Protein 3FX7 (pdb70)

Secondary structure (DSSP, 8-state):
---HHHHHHHHHHHHHHHHHHHHHHHHHHHHHHH--S--SHHHHHHHHHHHHHHHHHHHHHHHHHHHHHHHHHHHHHHHHHHH-/---HHHHHHHHHHHHHHHHHHHHHHHHHHHHHHH--S--SHHHHHHHHHHHHHHHHHHHHHHHHHHHHHHHHHHHHHHHHHHHHTT-

Foldseek 3Di:
DDPLVVVVVVLVVLVVVLVVVVVVLVVVVVVLVVDDPDDDVVSVVVVVVSVVVVVVSVVVVVVSVVVSVVSVVVSVVVVVVVVD/DDPLVVLVVVLVVLVVVLVCLLVVLVVVLVVLVVDDPDDDVVSVVVNVVSVVSNVVSVVVSVVSVVVSVVSVVVSVVVVVVVVVVVD

Structure (mmCIF, N/CA/C/O backbone):
data_3FX7
#
_entry.id   3FX7
#
_cell.length_a   39.303
_cell.length_b   51.895
_cell.length_c   83.305
_cell.angle_alpha   90.00
_cell.angle_beta   90.00
_cell.angle_gamma   90.00
#
_symmetry.space_group_name_H-M   'P 21 21 21'
#
loop_
_entity.id
_entity.type
_entity.pdbx_description
1 polymer 'Putative uncharacterized protein'
2 water water
#
loop_
_atom_site.group_PDB
_atom_site.id
_atom_site.type_symbol
_atom_site.label_atom_id
_atom_site.label_alt_id
_atom_site.label_comp_id
_atom_site.label_asym_id
_atom_site.label_entity_id
_atom_site.label_seq_id
_atom_site.pdbx_PDB_ins_code
_atom_site.Cartn_x
_atom_site.Cartn_y
_atom_site.Cartn_z
_atom_site.occupancy
_atom_site.B_iso_or_equiv
_atom_site.auth_seq_id
_atom_site.auth_comp_id
_atom_site.auth_asym_id
_atom_site.auth_atom_id
_atom_site.pdbx_PDB_model_num
ATOM 1 N N . GLN A 1 5 ? -13.556 -9.374 31.281 1.00 28.74 5 GLN A N 1
ATOM 2 C CA . GLN A 1 5 ? -13.131 -10.163 32.485 1.00 28.07 5 GLN A CA 1
ATOM 3 C C . GLN A 1 5 ? -11.854 -9.600 33.135 1.00 27.03 5 GLN A C 1
ATOM 4 O O . GLN A 1 5 ? -11.040 -10.325 33.747 1.00 27.55 5 GLN A O 1
ATOM 10 N N . MET A 1 6 ? -11.680 -8.295 33.006 1.00 25.01 6 MET A N 1
ATOM 11 C CA . MET A 1 6 ? -10.659 -7.621 33.800 1.00 22.46 6 MET A CA 1
ATOM 12 C C . MET A 1 6 ? -11.100 -7.477 35.254 1.00 19.93 6 MET A C 1
ATOM 13 O O . MET A 1 6 ? -12.297 -7.503 35.583 1.00 18.95 6 MET A O 1
ATOM 18 N N . ASP A 1 7 ? -10.096 -7.389 36.114 1.00 17.07 7 ASP A N 1
ATOM 19 C CA . ASP A 1 7 ? -10.258 -7.078 37.510 1.00 15.48 7 ASP A CA 1
ATOM 20 C C . ASP A 1 7 ? -10.274 -5.554 37.498 1.00 13.88 7 ASP A C 1
ATOM 21 O O . ASP A 1 7 ? -9.231 -4.926 37.306 1.00 12.65 7 ASP A O 1
ATOM 26 N N . THR A 1 8 ? -11.458 -4.966 37.657 1.00 12.72 8 THR A N 1
ATOM 27 C CA . THR A 1 8 ? -11.581 -3.514 37.442 1.00 12.23 8 THR A CA 1
ATOM 28 C C . THR A 1 8 ? -10.869 -2.687 38.510 1.00 12.11 8 THR A C 1
ATOM 29 O O . THR A 1 8 ? -10.453 -1.558 38.222 1.00 11.86 8 THR A O 1
ATOM 33 N N . GLU A 1 9 ? -10.720 -3.215 39.729 1.00 12.49 9 GLU A N 1
ATOM 34 C CA . GLU A 1 9 ? -9.915 -2.479 40.727 1.00 12.60 9 GLU A CA 1
ATOM 35 C C . GLU A 1 9 ? -8.432 -2.454 40.351 1.00 11.76 9 GLU A C 1
ATOM 36 O O . GLU A 1 9 ? -7.766 -1.410 40.455 1.00 11.74 9 GLU A O 1
ATOM 42 N N . GLU A 1 10 ? -7.931 -3.592 39.882 1.00 11.77 10 GLU A N 1
ATOM 43 C CA . GLU A 1 10 ? -6.564 -3.659 39.383 1.00 10.99 10 GLU A CA 1
ATOM 44 C C . GLU A 1 10 ? -6.340 -2.597 38.290 1.00 11.00 10 GLU A C 1
ATOM 45 O O . GLU A 1 10 ? -5.367 -1.833 38.314 1.00 10.49 10 GLU A O 1
ATOM 51 N N . VAL A 1 11 ? -7.264 -2.549 37.348 1.00 9.89 11 VAL A N 1
ATOM 52 C CA . VAL A 1 11 ? -7.128 -1.648 36.208 1.00 10.38 11 VAL A CA 1
ATOM 53 C C . VAL A 1 11 ? -7.359 -0.200 36.628 1.00 10.23 11 VAL A C 1
ATOM 54 O O . VAL A 1 11 ? -6.666 0.695 36.137 1.00 10.91 11 VAL A O 1
ATOM 58 N N . ARG A 1 12 ? -8.313 0.040 37.532 1.00 10.17 12 ARG A N 1
ATOM 59 C CA . ARG A 1 12 ? -8.534 1.397 38.069 1.00 10.78 12 ARG A CA 1
ATOM 60 C C . ARG A 1 12 ? -7.232 1.999 38.605 1.00 9.54 12 ARG A C 1
ATOM 61 O O . ARG A 1 12 ? -6.945 3.181 38.378 1.00 9.80 12 ARG A O 1
ATOM 69 N N . GLU A 1 13 ? -6.437 1.204 39.328 1.00 9.02 13 GLU A N 1
ATOM 70 C CA . GLU A 1 13 ? -5.224 1.751 39.948 1.00 9.05 13 GLU A CA 1
ATOM 71 C C . GLU A 1 13 ? -4.193 2.092 38.868 1.00 8.73 13 GLU A C 1
ATOM 72 O O . GLU A 1 13 ? -3.456 3.083 38.982 1.00 8.03 13 GLU A O 1
ATOM 78 N N . PHE A 1 14 ? -4.152 1.280 37.809 1.00 8.30 14 PHE A N 1
ATOM 79 C CA . PHE A 1 14 ? -3.247 1.589 36.708 1.00 8.13 14 PHE A CA 1
ATOM 80 C C . PHE A 1 14 ? -3.683 2.868 35.990 1.00 8.46 14 PHE A C 1
ATOM 81 O O . PHE A 1 14 ? -2.838 3.700 35.623 1.00 8.77 14 PHE A O 1
ATOM 89 N N . VAL A 1 15 ? -4.992 3.025 35.788 1.00 8.12 15 VAL A N 1
ATOM 90 C CA . VAL A 1 15 ? -5.493 4.242 35.151 1.00 8.52 15 VAL A CA 1
ATOM 91 C C . VAL A 1 15 ? -5.062 5.479 35.965 1.00 8.27 15 VAL A C 1
ATOM 92 O O . VAL A 1 15 ? -4.558 6.465 35.403 1.00 7.70 15 VAL A O 1
ATOM 96 N N . GLY A 1 16 ? -5.226 5.398 37.282 1.00 8.01 16 GLY A N 1
ATOM 97 C CA . GLY A 1 16 ? -4.848 6.499 38.180 1.00 8.02 16 GLY A CA 1
ATOM 98 C C . GLY A 1 16 ? -3.358 6.796 38.063 1.00 8.21 16 GLY A C 1
ATOM 99 O O . GLY A 1 16 ? -2.935 7.945 38.007 1.00 8.78 16 GLY A O 1
ATOM 100 N N . HIS A 1 17 ? -2.558 5.733 37.999 1.00 8.70 17 HIS A N 1
ATOM 101 C CA . HIS A 1 17 ? -1.117 5.876 37.845 1.00 8.60 17 HIS A CA 1
ATOM 102 C C . HIS A 1 17 ? -0.775 6.600 36.545 1.00 8.76 17 HIS A C 1
ATOM 103 O O . HIS A 1 17 ? 0.014 7.537 36.537 1.00 8.91 17 HIS A O 1
ATOM 110 N N . LEU A 1 18 ? -1.371 6.148 35.447 1.00 9.14 18 LEU A N 1
ATOM 111 C CA . LEU A 1 18 ? -1.106 6.752 34.156 1.00 9.86 18 LEU A CA 1
ATOM 112 C C . LEU A 1 18 ? -1.494 8.251 34.139 1.00 9.51 18 LEU A C 1
ATOM 113 O O . LEU A 1 18 ? -0.761 9.094 33.594 1.00 10.07 18 LEU A O 1
ATOM 118 N N . GLU A 1 19 ? -2.623 8.586 34.763 1.00 9.61 19 GLU A N 1
ATOM 119 C CA . GLU A 1 19 ? -3.044 9.981 34.871 1.00 10.64 19 GLU A CA 1
ATOM 120 C C . GLU A 1 19 ? -2.041 10.827 35.649 1.00 10.20 19 GLU A C 1
ATOM 121 O O . GLU A 1 19 ? -1.689 11.928 35.222 1.00 10.83 19 GLU A O 1
ATOM 127 N N . ARG A 1 20 ? -1.602 10.336 36.803 1.00 9.86 20 ARG A N 1
ATOM 128 C CA A ARG A 1 20 ? -0.659 11.084 37.625 0.70 10.19 20 ARG A CA 1
ATOM 129 C CA B ARG A 1 20 ? -0.656 11.089 37.628 0.30 9.76 20 ARG A CA 1
ATOM 130 C C . ARG A 1 20 ? 0.698 11.195 36.915 1.00 9.75 20 ARG A C 1
ATOM 131 O O . ARG A 1 20 ? 1.358 12.224 36.980 1.00 9.74 20 ARG A O 1
ATOM 146 N N . PHE A 1 21 ? 1.100 10.128 36.232 1.00 8.95 21 PHE A N 1
ATOM 147 C CA . PHE A 1 21 ? 2.358 10.135 35.477 1.00 9.02 21 PHE A CA 1
ATOM 148 C C . PHE A 1 21 ? 2.342 11.283 34.455 1.00 9.88 21 PHE A C 1
ATOM 149 O O . PHE A 1 21 ? 3.262 12.093 34.419 1.00 9.98 21 PHE A O 1
ATOM 157 N N . LYS A 1 22 ? 1.268 11.375 33.669 1.00 11.24 22 LYS A N 1
ATOM 158 C CA . LYS A 1 22 ? 1.133 12.413 32.639 1.00 12.31 22 LYS A CA 1
ATOM 159 C C . LYS A 1 22 ? 1.163 13.793 33.249 1.00 12.97 22 LYS A C 1
ATOM 160 O O . LYS A 1 22 ? 1.826 14.680 32.726 1.00 13.65 22 LYS A O 1
ATOM 166 N N . GLU A 1 23 ? 0.430 13.963 34.347 1.00 12.12 23 GLU A N 1
ATOM 167 C CA . GLU A 1 23 ? 0.301 15.254 35.033 1.00 13.83 23 GLU A CA 1
ATOM 168 C C . GLU A 1 23 ? 1.643 15.698 35.593 1.00 12.74 23 GLU A C 1
ATOM 169 O O . GLU A 1 23 ? 2.071 16.847 35.374 1.00 13.64 23 GLU A O 1
ATOM 175 N N . LEU A 1 24 ? 2.315 14.781 36.294 1.00 12.51 24 LEU A N 1
ATOM 176 C CA . LEU A 1 24 ? 3.591 15.094 36.948 1.00 11.67 24 LEU A CA 1
ATOM 177 C C . LEU A 1 24 ? 4.660 15.432 35.916 1.00 11.89 24 LEU A C 1
ATOM 178 O O . LEU A 1 24 ? 5.384 16.410 36.053 1.00 12.68 24 LEU A O 1
ATOM 183 N N . LEU A 1 25 ? 4.766 14.606 34.889 1.00 11.60 25 LEU A N 1
ATOM 184 C CA . LEU A 1 25 ? 5.775 14.835 33.862 1.00 12.51 25 LEU A CA 1
ATOM 185 C C . LEU A 1 25 ? 5.533 16.133 33.097 1.00 11.85 25 LEU A C 1
ATOM 186 O O . LEU A 1 25 ? 6.482 16.842 32.776 1.00 12.15 25 LEU A O 1
ATOM 191 N N . ARG A 1 26 ? 4.273 16.455 32.814 1.00 12.01 26 ARG A N 1
ATOM 192 C CA . ARG A 1 26 ? 3.984 17.741 32.175 1.00 12.77 26 ARG A CA 1
ATOM 193 C C . ARG A 1 26 ? 4.511 18.894 33.032 1.00 12.33 26 ARG A C 1
ATOM 194 O O . ARG A 1 26 ? 5.182 19.801 32.529 1.00 12.09 26 ARG A O 1
ATOM 202 N N . GLU A 1 27 ? 4.229 18.844 34.330 1.00 12.08 27 GLU A N 1
ATOM 203 C CA . GLU A 1 27 ? 4.644 19.931 35.197 1.00 13.68 27 GLU A CA 1
ATOM 204 C C . GLU A 1 27 ? 6.167 19.986 35.318 1.00 12.33 27 GLU A C 1
ATOM 205 O O . GLU A 1 27 ? 6.753 21.074 35.275 1.00 12.28 27 GLU A O 1
ATOM 211 N N . GLU A 1 28 ? 6.814 18.824 35.400 1.00 10.98 28 GLU A N 1
ATOM 212 C CA . GLU A 1 28 ? 8.282 18.785 35.519 1.00 11.34 28 GLU A CA 1
ATOM 213 C C . GLU A 1 28 ? 9.006 19.233 34.239 1.00 11.06 28 GLU A C 1
ATOM 214 O O . GLU A 1 28 ? 10.015 19.949 34.310 1.00 11.79 28 GLU A O 1
ATOM 220 N N . VAL A 1 29 ? 8.501 18.833 33.073 1.00 11.25 29 VAL A N 1
ATOM 221 C CA A VAL A 1 29 ? 9.137 19.288 31.844 0.50 11.09 29 VAL A CA 1
ATOM 222 C CA B VAL A 1 29 ? 9.052 19.281 31.785 0.50 11.20 29 VAL A CA 1
ATOM 223 C C . VAL A 1 29 ? 8.879 20.791 31.636 1.00 11.17 29 VAL A C 1
ATOM 224 O O . VAL A 1 29 ? 9.776 21.504 31.200 1.00 12.04 29 VAL A O 1
ATOM 231 N N . ASN A 1 30 ? 7.699 21.278 32.008 1.00 10.55 30 ASN A N 1
ATOM 232 C CA . ASN A 1 30 ? 7.447 22.716 31.921 1.00 10.71 30 ASN A CA 1
ATOM 233 C C . ASN A 1 30 ? 8.421 23.492 32.829 1.00 10.18 30 ASN A C 1
ATOM 234 O O . ASN A 1 30 ? 8.965 24.533 32.437 1.00 10.14 30 ASN A O 1
ATOM 239 N N . SER A 1 31 ? 8.662 22.968 34.032 1.00 9.69 31 SER A N 1
ATOM 240 C CA . SER A 1 31 ? 9.585 23.616 34.975 1.00 9.72 31 SER A CA 1
ATOM 241 C C . SER A 1 31 ? 11.010 23.642 34.433 1.00 9.73 31 SER A C 1
ATOM 242 O O . SER A 1 31 ? 11.690 24.681 34.471 1.00 9.21 31 SER A O 1
ATOM 245 N N . LEU A 1 32 ? 11.463 22.492 33.937 1.00 9.37 32 LEU A N 1
ATOM 246 C CA . LEU A 1 32 ? 12.804 22.407 33.353 1.00 9.43 32 LEU A CA 1
ATOM 247 C C . LEU A 1 32 ? 12.955 23.358 32.161 1.00 9.67 32 LEU A C 1
ATOM 248 O O . LEU A 1 32 ? 13.966 24.058 32.041 1.00 9.77 32 LEU A O 1
ATOM 253 N N . SER A 1 33 ? 11.952 23.364 31.282 1.00 9.79 33 SER A N 1
ATOM 254 C CA . SER A 1 33 ? 11.929 24.255 30.116 1.00 10.30 33 SER A CA 1
ATOM 255 C C . SER A 1 33 ? 11.986 25.727 30.509 1.00 10.83 33 SER A C 1
ATOM 256 O O . SER A 1 33 ? 12.732 26.507 29.907 1.00 11.19 33 SER A O 1
ATOM 259 N N . ASN A 1 34 ? 11.201 26.105 31.515 1.00 10.57 34 ASN A N 1
ATOM 260 C C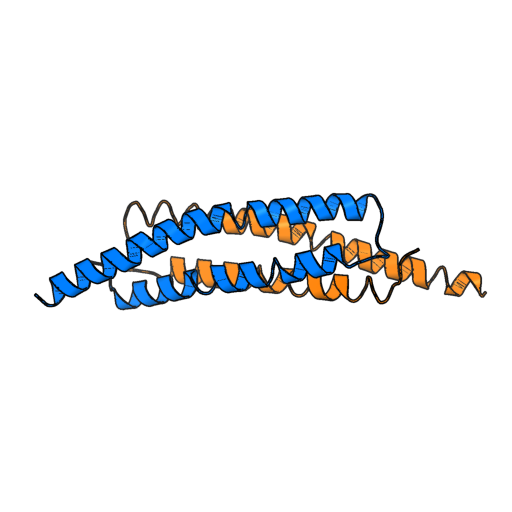A . ASN A 1 34 ? 11.199 27.483 32.001 1.00 11.32 34 ASN A CA 1
ATOM 261 C C . ASN A 1 34 ? 12.574 27.864 32.535 1.00 10.57 34 ASN A C 1
ATOM 262 O O . ASN A 1 34 ? 13.103 28.922 32.201 1.00 10.98 34 ASN A O 1
ATOM 267 N N . HIS A 1 35 ? 13.160 26.990 33.347 1.00 9.83 35 HIS A N 1
ATOM 268 C CA . HIS A 1 35 ? 14.497 27.231 33.880 1.00 9.14 35 HIS A CA 1
ATOM 269 C C . HIS A 1 35 ? 15.533 27.421 32.741 1.00 9.23 35 HIS A C 1
ATOM 270 O O . HIS A 1 35 ? 16.318 28.374 32.741 1.00 9.65 35 HIS A O 1
ATOM 277 N N . PHE A 1 36 ? 15.521 26.508 31.773 1.00 9.79 36 PHE A N 1
ATOM 278 C CA . PHE A 1 36 ? 16.447 26.572 30.640 1.00 10.73 36 PHE A CA 1
ATOM 279 C C . PHE A 1 36 ? 16.289 27.889 29.873 1.00 12.10 36 PHE A C 1
ATOM 280 O O . PHE A 1 36 ? 17.268 28.533 29.508 1.00 12.11 36 PHE A O 1
ATOM 288 N N . HIS A 1 37 ? 15.047 28.303 29.654 1.00 13.61 37 HIS A N 1
ATOM 289 C CA . HIS A 1 37 ? 14.789 29.538 28.897 1.00 15.64 37 HIS A CA 1
ATOM 290 C C . HIS A 1 37 ? 15.286 30.764 29.670 1.00 15.76 37 HIS A C 1
ATOM 291 O O . HIS A 1 37 ? 15.721 31.772 29.070 1.00 16.97 37 HIS A O 1
ATOM 298 N N . ASN A 1 38 ? 15.269 30.662 30.996 1.00 15.79 38 ASN A N 1
ATOM 299 C CA . ASN A 1 38 ? 15.667 31.767 31.876 1.00 16.72 38 ASN A CA 1
ATOM 300 C C . ASN A 1 38 ? 17.177 31.836 32.143 1.00 16.66 38 ASN A C 1
ATOM 301 O O . ASN A 1 38 ? 17.676 32.828 32.694 1.00 16.60 38 ASN A O 1
ATOM 306 N N . LEU A 1 39 ? 17.894 30.795 31.721 1.00 16.44 39 LEU A N 1
ATOM 307 C CA . LEU A 1 39 ? 19.324 30.667 31.958 1.00 17.04 39 LEU A CA 1
ATOM 308 C C . LEU A 1 39 ? 20.098 31.572 31.001 1.00 17.84 39 LEU A C 1
ATOM 309 O O . LEU A 1 39 ? 20.283 31.239 29.830 1.00 18.89 39 LEU A O 1
ATOM 314 N N . GLU A 1 40 ? 20.538 32.721 31.520 1.00 17.78 40 GLU A N 1
ATOM 315 C CA . GLU A 1 40 ? 21.092 33.805 30.717 1.00 18.14 40 GLU A CA 1
ATOM 316 C C . GLU A 1 40 ? 22.529 33.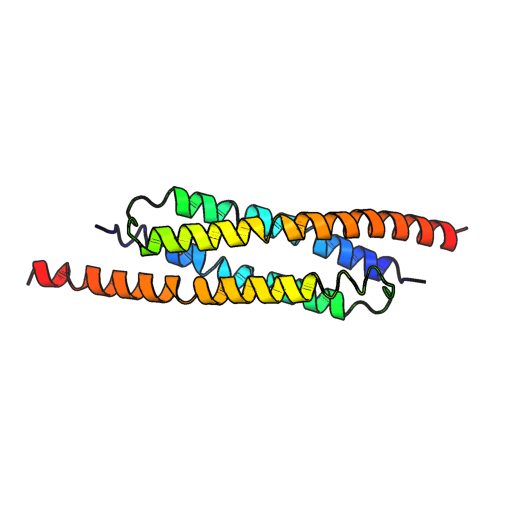561 30.250 1.00 17.54 40 GLU A C 1
ATOM 317 O O . GLU A 1 40 ? 22.886 33.916 29.124 1.00 17.53 40 GLU A O 1
ATOM 323 N N . SER A 1 41 ? 23.345 32.950 31.106 1.00 16.77 41 SER A N 1
ATOM 324 C CA . SER A 1 41 ? 24.794 32.952 30.894 1.00 16.70 41 SER A CA 1
ATOM 325 C C . SER A 1 41 ? 25.346 31.731 30.160 1.00 16.94 41 SER A C 1
ATOM 326 O O . SER A 1 41 ? 26.570 31.623 29.986 1.00 17.53 41 SER A O 1
ATOM 329 N N . TRP A 1 42 ? 24.467 30.822 29.736 1.00 15.92 42 TRP A N 1
ATOM 330 C CA . TRP A 1 42 ? 24.896 29.716 28.862 1.00 15.67 42 TRP A CA 1
ATOM 331 C C . TRP A 1 42 ? 24.431 30.000 27.447 1.00 15.45 42 TRP A C 1
ATOM 332 O O . TRP A 1 42 ? 23.246 29.896 27.137 1.00 15.93 42 TRP A O 1
ATOM 343 N N . ARG A 1 43 ? 25.371 30.391 26.594 1.00 14.62 43 ARG A N 1
ATOM 344 C CA . ARG A 1 43 ? 25.051 30.686 25.203 1.00 14.65 43 ARG A CA 1
ATOM 345 C C . ARG A 1 43 ? 26.209 30.208 24.344 1.00 13.59 43 ARG A C 1
ATOM 346 O O . ARG A 1 43 ? 27.258 30.864 24.273 1.00 14.87 43 ARG A O 1
ATOM 354 N N . ASP A 1 44 ? 26.027 29.043 23.728 1.00 12.47 44 ASP A N 1
ATOM 355 C CA . ASP A 1 44 ? 27.034 28.460 22.851 1.00 11.46 44 ASP A CA 1
ATOM 356 C C . ASP A 1 44 ? 26.373 27.361 22.019 1.00 10.45 44 ASP A C 1
ATOM 357 O O . ASP A 1 44 ? 25.166 27.133 22.138 1.00 9.68 44 ASP A O 1
ATOM 362 N N . ALA A 1 45 ? 27.153 26.686 21.185 1.00 9.18 45 ALA A N 1
ATOM 363 C CA . ALA A 1 45 ? 26.594 25.672 20.300 1.00 8.85 45 ALA A CA 1
ATOM 364 C C . ALA A 1 45 ? 26.032 24.492 21.083 1.00 9.43 45 ALA A C 1
ATOM 365 O O . ALA A 1 45 ? 25.086 23.862 20.646 1.00 9.84 45 ALA A O 1
ATOM 367 N N . ARG A 1 46 ? 26.633 24.180 22.231 1.00 9.31 46 ARG A N 1
ATOM 368 C CA . ARG A 1 46 ? 26.106 23.085 23.050 1.00 10.03 46 ARG A CA 1
ATOM 369 C C . ARG A 1 46 ? 24.750 23.420 23.657 1.00 10.29 46 ARG A C 1
ATOM 370 O O . ARG A 1 46 ? 23.885 22.543 23.792 1.00 11.25 46 ARG A O 1
ATOM 378 N N . ARG A 1 47 ? 24.542 24.685 24.009 1.00 9.47 47 ARG A N 1
ATOM 379 C CA . ARG A 1 47 ? 23.231 25.120 24.489 1.00 9.60 47 ARG A CA 1
ATOM 380 C C . ARG A 1 47 ? 22.190 24.943 23.399 1.00 9.81 47 ARG A C 1
ATOM 381 O O . ARG A 1 47 ? 21.080 24.475 23.662 1.00 9.7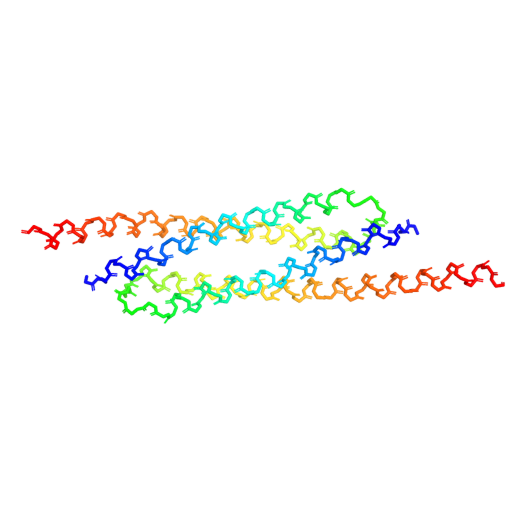0 47 ARG A O 1
ATOM 389 N N . ASP A 1 48 ? 22.546 25.329 22.179 1.00 9.79 48 ASP A N 1
ATOM 390 C CA . ASP A 1 48 ? 21.645 25.134 21.036 1.00 10.74 48 ASP A CA 1
ATOM 391 C C . ASP A 1 48 ? 21.287 23.662 20.836 1.00 10.93 48 ASP A C 1
ATOM 392 O O . ASP A 1 48 ? 20.129 23.323 20.593 1.00 10.83 48 ASP A O 1
ATOM 397 N N . LYS A 1 49 ? 22.291 22.794 20.918 1.00 11.40 49 LYS A N 1
ATOM 398 C CA . LYS A 1 49 ? 22.046 21.357 20.790 1.00 12.37 49 LYS A CA 1
ATOM 399 C C . LYS A 1 49 ? 21.106 20.865 21.892 1.00 12.03 49 LYS A C 1
ATOM 400 O O . LYS A 1 49 ? 20.179 20.098 21.621 1.00 11.80 49 LYS A O 1
ATOM 406 N N . PHE A 1 50 ? 21.318 21.335 23.120 1.00 11.36 50 PHE A N 1
ATOM 407 C CA . PHE A 1 50 ? 20.440 20.903 24.200 1.00 11.34 50 PHE A CA 1
ATOM 408 C C . PHE A 1 50 ? 19.007 21.403 24.038 1.00 10.87 50 PHE A C 1
ATOM 409 O O . PHE A 1 50 ? 18.052 20.690 24.362 1.00 10.74 50 PHE A O 1
ATOM 417 N N . SER A 1 51 ? 18.856 22.615 23.511 1.00 10.35 51 SER A N 1
ATOM 418 C CA . SER A 1 51 ? 17.530 23.126 23.194 1.00 10.72 51 SER A CA 1
ATOM 419 C C . SER A 1 51 ? 16.786 22.154 22.275 1.00 10.35 51 SER A C 1
ATOM 420 O O . SER A 1 51 ? 15.601 21.869 22.491 1.00 9.77 51 SER A O 1
ATOM 423 N N . GLU A 1 52 ? 17.492 21.579 21.300 1.00 9.85 52 GLU A N 1
ATOM 424 C CA . GLU A 1 52 ? 16.864 20.588 20.405 1.00 10.81 52 GLU A CA 1
ATOM 425 C C . GLU A 1 52 ? 16.517 19.306 21.139 1.00 10.40 52 GLU A C 1
ATOM 426 O O . GLU A 1 52 ? 15.466 18.719 20.905 1.00 11.18 52 GLU A O 1
ATOM 432 N N . VAL A 1 53 ? 17.384 18.888 22.059 1.00 9.88 53 VAL A N 1
ATOM 433 C CA . VAL A 1 53 ? 17.096 17.693 22.871 1.00 10.42 53 VAL A CA 1
ATOM 434 C C . VAL A 1 53 ? 15.807 17.896 23.682 1.00 10.83 53 VAL A C 1
ATOM 435 O O . VAL A 1 53 ? 14.927 17.026 23.710 1.00 10.65 53 VAL A O 1
ATOM 439 N N . LEU A 1 54 ? 15.687 19.064 24.304 1.00 11.24 54 LEU A N 1
ATOM 440 C CA . LEU A 1 54 ? 14.497 19.389 25.081 1.00 12.78 54 LEU A CA 1
ATOM 441 C C . LEU A 1 54 ? 13.242 19.504 24.190 1.00 11.93 54 LEU A C 1
ATOM 442 O O . LEU A 1 54 ? 12.167 19.015 24.561 1.00 11.74 54 LEU A O 1
ATOM 447 N N . ASP A 1 55 ? 13.395 20.098 23.002 1.00 10.75 55 ASP A N 1
ATOM 448 C CA . ASP A 1 55 ? 12.298 20.135 22.026 1.00 11.14 55 ASP A CA 1
ATOM 449 C C . ASP A 1 55 ? 11.806 18.737 21.701 1.00 10.42 55 ASP A C 1
ATOM 450 O O . ASP A 1 55 ? 10.601 18.492 21.657 1.00 10.33 55 ASP A O 1
ATOM 455 N N . ASN A 1 56 ? 12.751 17.828 21.466 1.00 9.84 56 ASN A N 1
ATOM 456 C CA . ASN A 1 56 ? 12.420 16.440 21.158 1.00 10.85 56 ASN A CA 1
ATOM 457 C C . ASN A 1 56 ? 11.707 15.744 22.318 1.00 10.68 56 ASN A C 1
ATOM 458 O O . ASN A 1 56 ? 10.755 14.982 22.102 1.00 10.89 56 ASN A O 1
ATOM 463 N N . LEU A 1 57 ? 12.151 16.002 23.544 1.00 10.97 57 LEU A N 1
ATOM 464 C CA . LEU A 1 57 ? 11.456 15.430 24.707 1.00 11.02 57 LEU A CA 1
ATOM 465 C C . LEU A 1 57 ? 10.008 15.933 24.822 1.00 10.98 57 LEU A C 1
ATOM 466 O O . LEU A 1 57 ? 9.087 15.159 25.107 1.00 11.03 57 LEU A O 1
ATOM 471 N N . LYS A 1 58 ? 9.807 17.224 24.590 1.00 9.68 58 LYS A N 1
ATOM 472 C CA . LYS A 1 58 ? 8.455 17.779 24.623 1.00 9.59 58 LYS A CA 1
ATOM 473 C C . LYS A 1 58 ? 7.573 17.151 23.554 1.00 8.92 58 LYS A C 1
ATOM 474 O O . LYS A 1 58 ? 6.387 16.870 23.803 1.00 9.43 58 LYS A O 1
ATOM 480 N N . SER A 1 59 ? 8.149 16.916 22.374 1.00 7.90 59 SER A N 1
ATOM 481 C CA . SER A 1 59 ? 7.385 16.317 21.271 1.00 8.01 59 SER A CA 1
ATOM 482 C C . SER A 1 59 ? 7.009 14.888 21.644 1.00 8.85 59 SER A C 1
ATOM 483 O O . SER A 1 59 ? 5.883 14.465 21.418 1.00 8.81 59 SER A O 1
ATOM 486 N N . THR A 1 60 ? 7.967 14.167 22.224 1.00 9.15 60 THR A N 1
ATOM 487 C CA . THR A 1 60 ? 7.744 12.818 22.727 1.00 10.65 60 THR A CA 1
ATOM 488 C C . THR A 1 60 ? 6.645 12.771 23.773 1.00 10.52 60 THR A C 1
ATOM 489 O O . THR A 1 60 ? 5.769 11.883 23.740 1.00 11.29 60 THR A O 1
ATOM 493 N N A PHE A 1 61 ? 6.693 13.720 24.701 0.60 10.62 61 PHE A N 1
ATOM 494 N N B PHE A 1 61 ? 6.683 13.715 24.710 0.40 10.46 61 PHE A N 1
ATOM 495 C CA A PHE A 1 61 ? 5.688 13.818 25.754 0.60 11.16 61 PHE A CA 1
ATOM 496 C CA B PHE A 1 61 ? 5.672 13.757 25.761 0.40 10.69 61 PHE A CA 1
ATOM 497 C C A PHE A 1 61 ? 4.314 13.995 25.152 0.60 10.82 61 PHE A C 1
ATOM 498 C C B PHE A 1 61 ? 4.290 14.026 25.184 0.40 10.53 61 PHE A C 1
ATOM 499 O O A PHE A 1 61 ? 3.363 13.338 25.565 0.60 10.78 61 PHE A O 1
ATOM 500 O O B PHE A 1 61 ? 3.304 13.461 25.656 0.40 10.52 61 PHE A O 1
ATOM 515 N N . ASN A 1 62 ? 4.214 14.887 24.172 1.00 10.40 62 ASN A N 1
ATOM 516 C CA . ASN A 1 62 ? 2.926 15.195 23.559 1.00 10.49 62 ASN A CA 1
ATOM 517 C C . ASN A 1 62 ? 2.328 13.975 22.895 1.00 11.06 62 ASN A C 1
ATOM 518 O O . ASN A 1 62 ? 1.118 13.717 23.031 1.00 11.09 62 ASN A O 1
ATOM 523 N N . GLU A 1 63 ? 3.175 13.241 22.171 1.00 10.90 63 GLU A N 1
ATOM 524 C CA . GLU A 1 63 ? 2.762 12.027 21.463 1.00 13.01 63 GLU A CA 1
ATOM 525 C C . GLU A 1 63 ? 2.244 11.010 22.469 1.00 11.69 63 GLU A C 1
ATOM 526 O O . GLU A 1 63 ? 1.185 10.382 22.290 1.00 12.13 63 GLU A O 1
ATOM 532 N N . PHE A 1 64 ? 3.002 10.838 23.540 1.00 10.80 64 PHE A N 1
ATOM 533 C CA . PHE A 1 64 ? 2.592 9.895 24.570 1.00 10.78 64 PHE A CA 1
ATOM 534 C C . PHE A 1 64 ? 1.313 10.344 25.283 1.00 11.42 64 PHE A C 1
ATOM 535 O O . PHE A 1 64 ? 0.433 9.522 25.590 1.00 12.00 64 PHE A O 1
ATOM 543 N N . ASP A 1 65 ? 1.209 11.642 25.552 1.00 11.87 65 ASP A N 1
ATOM 544 C CA . ASP A 1 65 ? 0.036 12.192 26.234 1.00 13.26 65 ASP A CA 1
ATOM 545 C C . ASP A 1 65 ? -1.213 11.844 25.447 1.00 13.16 65 ASP A C 1
ATOM 546 O O . ASP A 1 65 ? -2.220 11.418 26.032 1.00 12.58 65 ASP A O 1
ATOM 551 N N . GLU A 1 66 ? -1.128 11.975 24.119 1.00 13.55 66 GLU A N 1
ATOM 552 C CA . GLU A 1 66 ? -2.249 11.654 23.232 1.00 14.65 66 GLU A CA 1
ATOM 553 C C . GLU A 1 66 ? -2.581 10.161 23.308 1.00 13.65 66 GLU A C 1
ATOM 554 O O . GLU A 1 66 ? -3.736 9.791 23.484 1.00 13.63 66 GLU A O 1
ATOM 560 N N . ALA A 1 67 ? -1.556 9.319 23.212 1.00 12.32 67 ALA A N 1
ATOM 561 C CA . ALA A 1 67 ? -1.747 7.877 23.205 1.00 11.97 67 ALA A CA 1
ATOM 562 C C . ALA A 1 67 ? -2.308 7.412 24.561 1.00 12.17 67 ALA A C 1
ATOM 563 O O . ALA A 1 67 ? -3.251 6.608 24.627 1.00 11.98 67 ALA A O 1
ATOM 565 N N . ALA A 1 68 ? -1.735 7.947 25.635 1.00 11.67 68 ALA A N 1
ATOM 566 C CA . ALA A 1 68 ? -2.179 7.619 26.985 1.00 11.50 68 ALA A CA 1
ATOM 567 C C . ALA A 1 68 ? -3.602 8.092 27.241 1.00 12.42 68 ALA A C 1
ATOM 568 O O . ALA A 1 68 ? -4.391 7.361 27.836 1.00 12.47 68 ALA A O 1
ATOM 570 N N . GLN A 1 69 ? -3.959 9.288 26.766 1.00 12.72 69 GLN A N 1
ATOM 571 C CA . GLN A 1 69 ? -5.287 9.818 27.092 1.00 13.77 69 GLN A CA 1
ATOM 572 C C . GLN A 1 69 ? -6.362 8.983 26.406 1.00 13.94 69 GLN A C 1
ATOM 573 O O . GLN A 1 69 ? -7.430 8.763 26.967 1.00 14.34 69 GLN A O 1
ATOM 579 N N . GLU A 1 70 ? -6.048 8.479 25.218 1.00 13.97 70 GLU A N 1
ATOM 580 C CA . GLU A 1 70 ? -6.987 7.641 24.480 1.00 14.51 70 GLU A CA 1
ATOM 581 C C . GLU A 1 70 ? -7.208 6.310 25.206 1.00 13.96 70 GLU A C 1
ATOM 582 O O . GLU A 1 70 ? -8.344 5.813 25.272 1.00 13.69 70 GLU A O 1
ATOM 588 N N . GLN A 1 71 ? -6.134 5.741 25.765 1.00 13.28 71 GLN A N 1
ATOM 589 C CA . GLN A 1 71 ? -6.253 4.525 26.581 1.00 13.03 71 GLN A CA 1
ATOM 590 C C . GLN A 1 71 ? -7.036 4.818 27.857 1.00 12.15 71 GLN A C 1
ATOM 591 O O . GLN A 1 71 ? -7.878 4.028 28.254 1.00 12.46 71 GLN A O 1
ATOM 597 N N . ILE A 1 72 ? -6.720 5.926 28.530 1.00 10.95 72 ILE A N 1
ATOM 598 C CA . ILE A 1 72 ? -7.440 6.311 29.755 1.00 10.24 72 ILE A CA 1
ATOM 599 C C . ILE A 1 72 ? -8.950 6.411 29.485 1.00 9.87 72 ILE A C 1
ATOM 600 O O . ILE A 1 72 ? -9.770 5.884 30.252 1.00 9.89 72 ILE A O 1
ATOM 605 N N . ALA A 1 73 ? -9.313 7.116 28.413 1.00 9.36 73 ALA A N 1
ATOM 606 C CA . ALA A 1 73 ? -10.722 7.371 28.100 1.00 8.81 73 ALA A CA 1
ATOM 607 C C . ALA A 1 73 ? -11.452 6.041 27.900 1.00 9.49 73 ALA A C 1
ATOM 608 O O . ALA A 1 73 ? -12.545 5.820 28.427 1.00 9.66 73 ALA A O 1
ATOM 610 N N . TRP A 1 74 ? -10.803 5.139 27.171 1.00 9.36 74 TRP A N 1
ATOM 611 C CA . TRP A 1 74 ? -11.378 3.840 26.875 1.00 10.23 74 TRP A CA 1
ATOM 612 C C . TRP A 1 74 ? -11.468 3.000 28.146 1.00 9.92 74 TRP A C 1
ATOM 613 O O . TRP A 1 74 ? -12.532 2.457 28.474 1.00 10.08 74 TRP A O 1
ATOM 624 N N . LEU A 1 75 ? -10.359 2.921 28.877 1.00 9.45 75 LEU A N 1
ATOM 625 C CA . LEU A 1 75 ? -10.334 2.114 30.095 1.00 9.49 75 LEU A CA 1
ATOM 626 C C . LEU A 1 75 ? -11.384 2.564 31.120 1.00 8.98 75 LEU A C 1
ATOM 627 O O . LEU A 1 75 ? -12.032 1.732 31.766 1.00 9.73 75 LEU A O 1
ATOM 632 N N . LYS A 1 76 ? -11.543 3.876 31.299 1.00 9.43 76 LYS A N 1
ATOM 633 C CA . LYS A 1 76 ? -12.520 4.357 32.294 1.00 9.65 76 LYS A CA 1
ATOM 634 C C . LYS A 1 76 ? -13.933 3.934 31.910 1.00 10.33 76 LYS A C 1
ATOM 635 O O . LYS A 1 76 ? -14.729 3.544 32.764 1.00 9.72 76 LYS A O 1
ATOM 641 N N . GLU A 1 77 ? -14.245 4.016 30.620 1.00 10.90 77 GLU A N 1
ATOM 642 C CA . GLU A 1 77 ? -15.555 3.587 30.141 1.00 11.78 77 GLU A CA 1
ATOM 643 C C . GLU A 1 77 ? -15.734 2.076 30.251 1.00 12.24 77 GLU A C 1
ATOM 644 O O . GLU A 1 77 ? -16.815 1.601 30.627 1.00 11.79 77 GLU A O 1
ATOM 650 N N . ARG A 1 78 ? -14.677 1.325 29.942 1.00 11.90 78 ARG A N 1
ATOM 651 C CA . ARG A 1 78 ? -14.737 -0.137 30.023 1.00 12.54 78 ARG A CA 1
ATOM 652 C C . ARG A 1 78 ? -14.932 -0.599 31.472 1.00 12.26 78 ARG A C 1
ATOM 653 O O . ARG A 1 78 ? -15.691 -1.529 31.737 1.00 11.67 78 ARG A O 1
ATOM 661 N N . ILE A 1 79 ? -14.267 0.078 32.411 1.00 11.46 79 ILE A N 1
ATOM 662 C CA . ILE A 1 79 ? -14.451 -0.224 33.824 1.00 11.82 79 ILE A CA 1
ATOM 663 C C . ILE A 1 79 ? -15.918 -0.036 34.218 1.00 11.38 79 ILE A C 1
ATOM 664 O O . ILE A 1 79 ? -16.492 -0.879 34.886 1.00 10.76 79 ILE A O 1
ATOM 669 N N . ARG A 1 80 ? -16.518 1.071 33.779 1.00 12.24 80 ARG A N 1
ATOM 670 C CA . ARG A 1 80 ? -17.931 1.331 34.035 1.00 13.26 80 ARG A CA 1
ATOM 671 C C . ARG A 1 80 ? -18.833 0.221 33.477 1.00 13.41 80 ARG A C 1
ATOM 672 O O . ARG A 1 80 ? -19.693 -0.304 34.211 1.00 14.01 80 ARG A O 1
ATOM 680 N N . VAL A 1 81 ? -18.627 -0.134 32.203 1.00 13.10 81 VAL A N 1
ATOM 681 C CA . VAL A 1 81 ? -19.399 -1.182 31.511 1.00 13.56 81 VAL A CA 1
ATOM 682 C C . VAL A 1 81 ? -19.309 -2.487 32.283 1.00 13.21 81 VAL A C 1
ATOM 683 O O . VAL A 1 81 ? -20.323 -3.124 32.569 1.00 13.26 81 VAL A O 1
ATOM 687 N N . LEU A 1 82 ? -18.086 -2.876 32.631 1.00 12.47 82 LEU A N 1
ATOM 688 C CA . LEU A 1 82 ? -17.869 -4.156 33.292 1.00 12.93 82 LEU A CA 1
ATOM 689 C C . LEU A 1 82 ? -18.451 -4.179 34.688 1.00 12.34 82 LEU A C 1
ATOM 690 O O . LEU A 1 82 ? -19.092 -5.158 35.066 1.00 13.06 82 LEU A O 1
ATOM 695 N N . GLU A 1 83 ? -18.262 -3.100 35.449 1.00 12.41 83 GLU A N 1
ATOM 696 C CA . GLU A 1 83 ? -18.824 -3.055 36.801 1.00 12.37 83 GLU A CA 1
ATOM 697 C C . GLU A 1 83 ? -20.343 -3.080 36.786 1.00 12.70 83 GLU A C 1
ATOM 698 O O . GLU A 1 83 ? -20.958 -3.799 37.577 1.00 12.43 83 GLU A O 1
ATOM 704 N N . GLU A 1 84 ? -20.941 -2.317 35.871 1.00 12.93 84 GLU A N 1
ATOM 705 C CA . GLU A 1 84 ? -22.394 -2.337 35.702 1.00 14.14 84 GLU A CA 1
ATOM 706 C C . 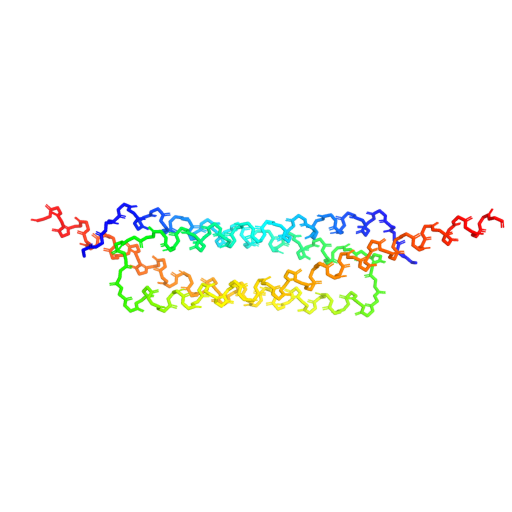GLU A 1 84 ? -22.886 -3.739 35.343 1.00 15.63 84 GLU A C 1
ATOM 707 O O . GLU A 1 84 ? -23.873 -4.225 35.924 1.00 15.76 84 GLU A O 1
ATOM 713 N N . ASP A 1 85 ? -22.198 -4.385 34.406 1.00 16.51 85 ASP A N 1
ATOM 714 C CA . ASP A 1 85 ? -22.573 -5.733 33.982 1.00 19.81 85 ASP A CA 1
ATOM 715 C C . ASP A 1 85 ? -22.464 -6.701 35.146 1.00 20.71 85 ASP A C 1
ATOM 716 O O . ASP A 1 85 ? -23.333 -7.563 35.327 1.00 21.68 85 ASP A O 1
ATOM 721 N N . TYR A 1 86 ? -21.405 -6.543 35.935 1.00 21.31 86 TYR A N 1
ATOM 722 C CA . TYR A 1 86 ? -21.120 -7.441 37.045 1.00 22.93 86 TYR A CA 1
ATOM 723 C C . TYR A 1 86 ? -22.190 -7.343 38.126 1.00 22.83 86 TYR A C 1
ATOM 724 O O . TYR A 1 86 ? -22.638 -8.355 38.667 1.00 23.10 86 TYR A O 1
ATOM 733 N N . LEU A 1 87 ? -22.605 -6.115 38.417 1.00 22.50 87 LEU A N 1
ATOM 734 C CA . LEU A 1 87 ? -23.640 -5.855 39.415 1.00 23.23 87 LEU A CA 1
ATOM 735 C C . LEU A 1 87 ? -25.035 -6.263 38.952 1.00 24.54 87 LEU A C 1
ATOM 736 O O . LEU A 1 87 ? -25.867 -6.671 39.772 1.00 24.63 87 LEU A O 1
ATOM 741 N N . GLU A 1 88 ? -25.292 -6.156 37.652 1.00 26.02 88 GLU A N 1
ATOM 742 C CA . GLU A 1 88 ? -26.615 -6.469 37.098 1.00 28.39 88 GLU A CA 1
ATOM 743 C C . GLU A 1 88 ? -26.804 -7.969 36.865 1.00 28.54 88 GLU A C 1
ATOM 744 O O . GLU A 1 88 ? -27.910 -8.499 37.004 1.00 29.10 88 GLU A O 1
ATOM 750 N N . GLN B 1 5 ? 32.341 33.395 30.222 1.00 29.00 5 GLN B N 1
ATOM 751 C CA . GLN B 1 5 ? 31.054 34.156 30.131 1.00 28.42 5 GLN B CA 1
ATOM 752 C C . GLN B 1 5 ? 29.994 33.606 31.087 1.00 27.05 5 GLN B C 1
ATOM 753 O O . GLN B 1 5 ? 29.103 34.342 31.537 1.00 27.43 5 GLN B O 1
ATOM 759 N N . MET B 1 6 ? 30.087 32.315 31.392 1.00 25.45 6 MET B N 1
ATOM 760 C CA . MET B 1 6 ? 29.146 31.666 32.311 1.00 23.20 6 MET B CA 1
ATOM 761 C C . MET B 1 6 ? 29.170 32.275 33.705 1.00 21.17 6 MET B C 1
ATOM 762 O O . MET B 1 6 ? 30.233 32.560 34.252 1.00 20.41 6 MET B O 1
ATOM 767 N N . ASP B 1 7 ? 27.982 32.472 34.269 1.00 18.53 7 ASP B N 1
ATOM 768 C CA . ASP B 1 7 ? 27.825 32.658 35.707 1.00 17.46 7 ASP B CA 1
ATOM 769 C C . ASP B 1 7 ? 27.782 31.230 36.234 1.00 15.82 7 ASP B C 1
ATOM 770 O O . ASP B 1 7 ? 26.815 30.515 35.995 1.00 14.94 7 ASP B O 1
ATOM 775 N N . THR B 1 8 ? 28.833 30.804 36.925 1.00 14.60 8 THR B N 1
ATOM 776 C CA . THR B 1 8 ? 28.967 29.384 37.230 1.00 14.44 8 THR B CA 1
ATOM 777 C C . THR B 1 8 ? 27.912 28.907 38.224 1.00 13.60 8 THR B C 1
ATOM 778 O O . THR B 1 8 ? 27.474 27.743 38.155 1.00 13.38 8 THR B O 1
ATOM 782 N N . GLU B 1 9 ? 27.479 29.786 39.128 1.00 12.67 9 GLU B N 1
ATOM 783 C CA . GLU B 1 9 ? 26.392 29.394 40.040 1.00 12.12 9 GLU B CA 1
ATOM 784 C C . GLU B 1 9 ? 25.053 29.246 39.296 1.00 11.37 9 GLU B C 1
ATOM 785 O O . GLU B 1 9 ? 24.277 28.312 39.576 1.00 10.47 9 GLU B O 1
ATOM 791 N N . GLU B 1 10 ? 24.784 30.149 38.355 1.00 10.86 10 GLU B N 1
ATOM 792 C CA . GLU B 1 10 ? 23.566 30.056 37.532 1.00 11.22 10 GLU B CA 1
ATOM 793 C C . GLU B 1 10 ? 23.551 28.729 36.767 1.00 10.99 10 GLU B C 1
ATOM 794 O O . GLU B 1 10 ? 22.540 28.005 36.749 1.00 10.25 10 GLU B O 1
ATOM 800 N N . VAL B 1 11 ? 24.685 28.403 36.161 1.00 10.59 11 VAL B N 1
ATOM 801 C CA . VAL B 1 11 ? 24.809 27.158 35.392 1.00 10.75 11 VAL B CA 1
ATOM 802 C C . VAL B 1 11 ? 24.767 25.939 36.310 1.00 10.67 11 VAL B C 1
ATOM 803 O O . VAL B 1 11 ? 24.118 24.951 35.980 1.00 10.49 11 VAL B O 1
ATOM 807 N N . ARG B 1 12 ? 25.447 26.004 37.449 1.00 10.86 12 ARG B N 1
ATOM 808 C CA A ARG B 1 12 ? 25.435 24.902 38.416 0.50 11.39 12 ARG B CA 1
ATOM 809 C CA B ARG B 1 12 ? 25.429 24.890 38.402 0.50 10.74 12 ARG B CA 1
ATOM 810 C C . ARG B 1 12 ? 24.000 24.584 38.852 1.00 10.85 12 ARG B C 1
ATOM 811 O O . ARG B 1 12 ? 23.610 23.414 38.945 1.00 10.37 12 ARG B O 1
ATOM 826 N N . GLU B 1 13 ? 23.204 25.629 39.108 1.00 9.84 13 GLU B N 1
ATOM 827 C CA . GLU B 1 13 ? 21.812 25.419 39.524 1.00 9.08 13 GLU B CA 1
ATOM 828 C C . GLU B 1 13 ? 20.971 24.817 38.405 1.00 9.22 13 GLU B C 1
ATOM 829 O O . GLU B 1 13 ? 20.090 23.986 38.666 1.00 8.74 13 GLU B O 1
ATOM 835 N N . PHE B 1 14 ? 21.265 25.195 37.160 1.00 8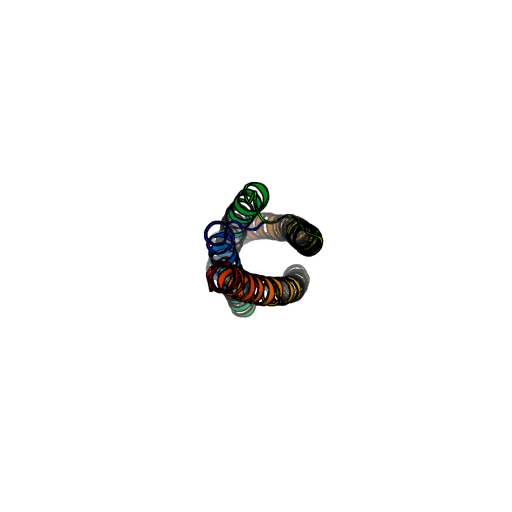.67 14 PHE B N 1
ATOM 836 C CA . PHE B 1 14 ? 20.603 24.505 36.055 1.00 8.93 14 PHE B CA 1
ATOM 837 C C . PHE B 1 14 ? 21.021 23.026 35.977 1.00 8.69 14 PHE B C 1
ATOM 838 O O . PHE B 1 14 ? 20.187 22.153 35.785 1.00 9.54 14 PHE B O 1
ATOM 846 N N . VAL B 1 15 ? 22.320 22.756 36.085 1.00 9.39 15 VAL B N 1
ATOM 847 C CA . VAL B 1 15 ? 22.808 21.378 36.093 1.00 9.93 15 VAL B CA 1
ATOM 848 C C . VAL B 1 15 ? 22.064 20.549 37.156 1.00 9.27 15 VAL B C 1
ATOM 849 O O . VAL B 1 15 ? 21.633 19.423 36.885 1.00 9.36 15 VAL B O 1
ATOM 853 N N . GLY B 1 16 ? 21.879 21.129 38.342 1.00 9.14 16 GLY B N 1
ATOM 854 C CA . GLY B 1 16 ? 21.222 20.422 39.435 1.00 9.57 16 GLY B CA 1
ATOM 855 C C . GLY B 1 16 ? 19.792 20.070 39.053 1.00 9.02 16 GLY B C 1
ATOM 856 O O . GLY B 1 16 ? 19.306 18.950 39.287 1.00 10.40 16 GLY B O 1
ATOM 857 N N . HIS B 1 17 ? 19.101 21.036 38.474 1.00 8.63 17 HIS B N 1
ATOM 858 C CA . HIS B 1 17 ? 17.734 20.814 38.062 1.00 8.20 17 HIS B CA 1
ATOM 859 C C . HIS B 1 17 ? 17.686 19.714 36.996 1.00 8.10 17 HIS B C 1
ATOM 860 O O . HIS B 1 17 ? 16.877 18.795 37.086 1.00 8.09 17 HIS B O 1
ATOM 867 N N . LEU B 1 18 ? 18.577 19.798 36.008 1.00 7.91 18 LEU B N 1
ATOM 868 C CA . LEU B 1 18 ? 18.642 18.777 34.961 1.00 8.11 18 LEU B CA 1
ATOM 869 C C . LEU B 1 18 ? 18.909 17.383 35.532 1.00 8.93 18 LEU B C 1
ATOM 870 O O . LEU B 1 18 ? 18.267 16.415 35.122 1.00 9.50 18 LEU B O 1
ATOM 875 N N . GLU B 1 19 ? 19.824 17.288 36.502 1.00 9.38 19 GLU B N 1
ATOM 876 C CA . GLU B 1 19 ? 20.132 16.000 37.140 1.00 11.85 19 GLU B CA 1
ATOM 877 C C . GLU B 1 19 ? 18.905 15.433 37.835 1.00 10.62 19 GLU B C 1
ATOM 878 O O . GLU B 1 19 ? 18.598 14.240 37.698 1.00 10.85 19 GLU B O 1
ATOM 884 N N . ARG B 1 20 ? 18.206 16.281 38.589 1.00 10.04 20 ARG B N 1
ATOM 885 C CA A ARG B 1 20 ? 17.011 15.859 39.304 0.50 9.60 20 ARG B CA 1
ATOM 886 C CA B ARG B 1 20 ? 17.030 15.840 39.312 0.50 10.08 20 ARG B CA 1
ATOM 887 C C . ARG B 1 20 ? 15.942 15.396 38.330 1.00 9.38 20 ARG B C 1
ATOM 888 O O . ARG B 1 20 ? 15.302 14.347 38.518 1.00 9.13 20 ARG B O 1
ATOM 903 N N . PHE B 1 21 ? 15.731 16.195 37.291 1.00 8.73 21 PHE B N 1
ATOM 904 C CA . PHE B 1 21 ? 14.746 15.847 36.286 1.00 8.59 21 PHE B CA 1
ATOM 905 C C . PHE B 1 21 ? 15.048 14.499 35.618 1.00 9.16 21 PHE B C 1
ATOM 906 O O . PHE B 1 21 ? 14.161 13.664 35.416 1.00 9.38 21 PHE B O 1
ATOM 914 N N . LYS B 1 22 ? 16.306 14.303 35.2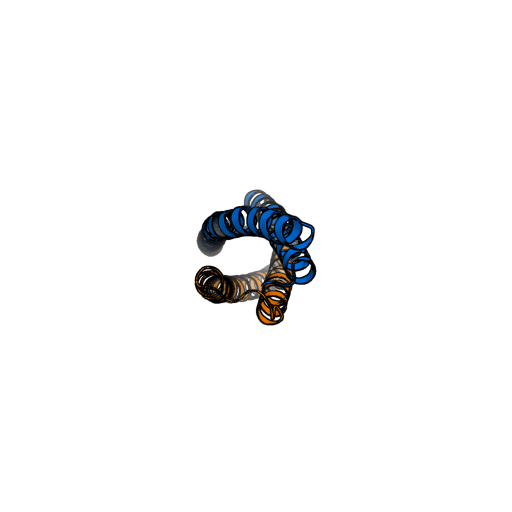60 1.00 8.51 22 LYS B N 1
ATOM 915 C CA . LYS B 1 22 ? 16.736 13.083 34.586 1.00 9.57 22 LYS B CA 1
ATOM 916 C C . LYS B 1 22 ? 16.423 11.869 35.452 1.00 9.84 22 LYS B C 1
ATOM 917 O O . LYS B 1 22 ? 15.838 10.869 34.989 1.00 9.82 22 LYS B O 1
ATOM 923 N N . GLU B 1 23 ? 16.766 11.978 36.735 1.00 9.84 23 GLU B N 1
ATOM 924 C CA . GLU B 1 23 ? 16.543 10.866 37.648 1.00 10.73 23 GLU B CA 1
ATOM 925 C C . GLU B 1 23 ? 15.049 10.619 37.928 1.00 10.93 23 GLU B C 1
ATOM 926 O O . GLU B 1 23 ? 14.613 9.460 38.012 1.00 10.92 23 GLU B O 1
ATOM 932 N N . LEU B 1 24 ? 14.267 11.693 38.032 1.00 11.06 24 LEU B N 1
ATOM 933 C CA . LEU B 1 24 ? 12.817 11.572 38.185 1.00 10.72 24 LEU B CA 1
ATOM 934 C C . LEU B 1 24 ? 12.212 10.882 36.970 1.00 10.44 24 LEU B C 1
ATOM 935 O O . LEU B 1 24 ? 11.388 9.989 37.112 1.00 10.20 24 LEU B O 1
ATOM 940 N N . LEU B 1 25 ? 12.620 11.306 35.778 1.00 10.00 25 LEU B N 1
ATOM 941 C CA . LEU B 1 25 ? 12.098 10.724 34.556 1.00 10.24 25 LEU B CA 1
ATOM 942 C C . LEU B 1 25 ? 12.333 9.204 34.528 1.00 9.58 25 LEU B C 1
ATOM 943 O O . LEU B 1 25 ? 11.411 8.416 34.255 1.00 9.33 25 LEU B O 1
ATOM 948 N N . ARG B 1 26 ? 13.555 8.790 34.847 1.00 9.09 26 ARG B N 1
ATOM 949 C CA A ARG B 1 26 ? 13.906 7.369 34.837 0.60 9.06 26 ARG B CA 1
ATOM 950 C CA B ARG B 1 26 ? 13.899 7.363 34.834 0.40 9.08 26 ARG B CA 1
ATOM 951 C C . ARG B 1 26 ? 13.067 6.595 35.850 1.00 8.96 26 ARG B C 1
ATOM 952 O O . ARG B 1 26 ? 12.463 5.570 35.524 1.00 8.20 26 ARG B O 1
ATOM 967 N N . GLU B 1 27 ? 13.020 7.105 37.083 1.00 8.14 27 GLU B N 1
ATOM 968 C CA . GLU B 1 27 ? 12.248 6.442 38.146 1.00 8.62 27 GLU B CA 1
ATOM 969 C C . GLU B 1 27 ? 10.756 6.330 37.799 1.00 8.66 27 GLU B C 1
ATOM 970 O O . GLU B 1 27 ? 10.132 5.285 38.024 1.00 8.68 27 GLU B O 1
ATOM 976 N N . GLU B 1 28 ? 10.189 7.410 37.261 1.00 8.00 28 GLU B N 1
ATOM 977 C CA . GLU B 1 28 ? 8.762 7.442 36.957 1.00 8.50 28 GLU B CA 1
ATOM 978 C C . GLU B 1 28 ? 8.412 6.537 35.780 1.00 7.88 28 GLU B C 1
ATOM 979 O O . GLU B 1 28 ? 7.406 5.812 35.843 1.00 7.59 28 GLU B O 1
ATOM 985 N N . VAL B 1 29 ? 9.241 6.525 34.733 1.00 7.46 29 VAL B N 1
ATOM 986 C CA . VAL B 1 29 ? 8.926 5.625 33.623 1.00 7.81 29 VAL B CA 1
ATOM 987 C C . VAL B 1 29 ? 9.091 4.182 34.065 1.00 7.18 29 VAL B C 1
ATOM 988 O O . VAL B 1 29 ? 8.311 3.341 33.670 1.00 7.90 29 VAL B O 1
ATOM 992 N N . ASN B 1 30 ? 10.103 3.888 34.886 1.00 6.71 30 ASN B N 1
ATOM 993 C CA . ASN B 1 30 ? 10.256 2.508 35.372 1.00 6.84 30 ASN B CA 1
ATOM 994 C C . ASN B 1 30 ? 9.067 2.057 36.222 1.00 6.40 30 ASN B C 1
ATOM 995 O O . ASN B 1 30 ? 8.566 0.932 36.062 1.00 7.30 30 ASN B O 1
ATOM 1000 N N . SER B 1 31 ? 8.603 2.941 37.100 1.00 6.89 31 SER B N 1
ATOM 1001 C CA . SER B 1 31 ? 7.459 2.644 37.953 1.00 6.43 31 SER B CA 1
ATOM 1002 C C . SER B 1 31 ? 6.226 2.336 37.099 1.00 6.42 31 SER B C 1
ATOM 1003 O O . SER B 1 31 ? 5.522 1.340 37.333 1.00 6.44 31 SER B O 1
ATOM 1006 N N . LEU B 1 32 ? 5.984 3.187 36.100 1.00 6.20 32 LEU B N 1
ATOM 1007 C CA . LEU B 1 32 ? 4.827 3.000 35.210 1.00 6.72 32 LEU B CA 1
ATOM 1008 C C . LEU B 1 32 ? 4.930 1.681 34.442 1.00 7.08 32 LEU B C 1
ATOM 1009 O O . LEU B 1 32 ? 3.951 0.922 34.364 1.00 8.06 32 LEU B O 1
ATOM 1014 N N . SER B 1 33 ? 6.105 1.421 33.867 1.00 7.34 33 SER B N 1
ATOM 1015 C CA . SER B 1 33 ? 6.315 0.206 33.100 1.00 8.09 33 SER B CA 1
ATOM 1016 C C . SER B 1 33 ? 6.136 -1.033 33.973 1.00 8.32 33 SER B C 1
ATOM 1017 O O . SER B 1 33 ? 5.466 -1.996 33.570 1.00 8.23 33 SER B O 1
ATOM 1020 N N . ASN B 1 34 ? 6.721 -1.000 35.170 1.00 7.89 34 ASN B N 1
ATOM 1021 C CA . ASN B 1 34 ? 6.628 -2.149 36.085 1.00 8.24 34 ASN B CA 1
ATOM 1022 C C . ASN B 1 34 ? 5.194 -2.416 36.518 1.00 7.40 34 ASN B C 1
ATOM 1023 O O . ASN B 1 34 ? 4.767 -3.561 36.588 1.00 7.94 34 ASN B O 1
ATOM 1028 N N . HIS B 1 35 ? 4.445 -1.348 36.760 1.00 6.52 35 HIS B N 1
ATOM 1029 C CA . HIS B 1 35 ? 3.033 -1.481 37.101 1.00 6.45 35 HIS B CA 1
ATOM 1030 C C . HIS B 1 35 ? 2.266 -2.124 35.944 1.00 6.90 35 HIS B C 1
ATOM 1031 O O . HIS B 1 35 ? 1.538 -3.093 36.124 1.00 7.27 35 HIS B O 1
ATOM 1038 N N . PHE B 1 36 ? 2.447 -1.580 34.746 1.00 7.22 36 PHE B N 1
ATOM 1039 C CA . PHE B 1 36 ? 1.812 -2.130 33.542 1.00 7.58 36 PHE B CA 1
ATOM 1040 C C . PHE B 1 36 ? 2.108 -3.619 33.377 1.00 9.15 36 PHE B C 1
ATOM 1041 O O . PHE B 1 36 ? 1.217 -4.433 33.104 1.00 9.75 36 PHE B O 1
ATOM 1049 N N . HIS B 1 37 ? 3.360 -3.996 33.568 1.00 10.03 37 HIS B N 1
ATOM 1050 C CA . HIS B 1 37 ? 3.711 -5.403 33.395 1.00 12.18 37 HIS B CA 1
ATOM 1051 C C . HIS B 1 37 ? 3.262 -6.289 34.551 1.00 12.36 37 HIS B C 1
ATOM 1052 O O . HIS B 1 37 ? 3.264 -7.520 34.435 1.00 12.91 37 HIS B O 1
ATOM 1059 N N . ASN B 1 38 ? 2.836 -5.659 35.641 1.00 12.41 38 ASN B N 1
ATOM 1060 C CA . ASN B 1 38 ? 2.245 -6.372 36.776 1.00 14.27 38 ASN B CA 1
ATOM 1061 C C . ASN B 1 38 ? 0.722 -6.543 36.662 1.00 15.04 38 ASN B C 1
ATOM 1062 O O . ASN B 1 38 ? 0.125 -7.254 37.472 1.00 17.66 38 ASN B O 1
ATOM 1067 N N . LEU B 1 39 ? 0.097 -5.912 35.664 1.00 15.93 39 LEU B N 1
ATOM 1068 C CA . LEU B 1 39 ? -1.334 -6.081 35.409 1.00 17.26 39 LEU B CA 1
ATOM 1069 C C . LEU B 1 39 ? -1.600 -7.462 34.840 1.00 18.25 39 LEU B C 1
ATOM 1070 O O . LEU B 1 39 ? -1.063 -7.820 33.786 1.00 19.86 39 LEU B O 1
ATOM 1075 N N . GLU B 1 40 ? -2.421 -8.234 35.533 1.00 17.70 40 GLU B N 1
ATOM 1076 C CA . GLU B 1 40 ? -2.735 -9.593 35.076 1.00 17.98 40 GLU B CA 1
ATOM 1077 C C . GLU B 1 40 ? -4.005 -9.641 34.237 1.00 17.06 40 GLU B C 1
ATOM 1078 O O . GLU B 1 40 ? -4.156 -10.516 33.365 1.00 17.32 40 GLU B O 1
ATOM 1084 N N . SER B 1 41 ? -4.924 -8.713 34.495 1.00 15.02 41 SER B N 1
ATOM 1085 C CA . SER B 1 41 ? -6.285 -8.870 33.987 1.00 14.92 41 SER B CA 1
ATOM 1086 C C . SER B 1 41 ? -6.622 -8.077 32.728 1.00 14.85 41 SER B C 1
ATOM 1087 O O . SER B 1 41 ? -7.709 -8.241 32.172 1.00 15.68 41 SER B O 1
ATOM 1090 N N . TRP B 1 42 ? -5.704 -7.223 32.286 1.00 14.02 42 TRP B N 1
ATOM 1091 C CA . TRP B 1 42 ? -5.914 -6.500 31.030 1.00 13.41 42 TRP B CA 1
ATOM 1092 C C . TRP B 1 42 ? -5.176 -7.230 29.913 1.00 13.42 42 TRP B C 1
ATOM 1093 O O . TRP B 1 42 ? -3.942 -7.193 29.835 1.00 13.29 42 TRP B O 1
ATOM 1104 N N . ARG B 1 43 ? -5.943 -7.944 29.086 1.00 12.86 43 ARG B N 1
ATOM 1105 C CA . ARG B 1 43 ? -5.363 -8.739 28.004 1.00 13.35 43 ARG B CA 1
ATOM 1106 C C . ARG B 1 43 ? -6.232 -8.602 26.763 1.00 12.30 43 ARG B C 1
ATOM 1107 O O . ARG B 1 43 ? -7.242 -9.294 26.618 1.00 13.79 43 ARG B O 1
ATOM 1115 N N . ASP B 1 44 ? -5.844 -7.692 25.878 1.00 10.59 44 ASP B N 1
ATOM 1116 C CA . ASP B 1 44 ? -6.541 -7.497 24.619 1.00 9.97 44 ASP B CA 1
ATOM 1117 C C . ASP B 1 44 ? -5.621 -6.742 23.670 1.00 9.06 44 ASP B C 1
ATOM 1118 O O . ASP B 1 44 ? -4.459 -6.449 24.019 1.00 9.43 44 ASP B O 1
ATOM 1123 N N . ALA B 1 45 ? -6.121 -6.437 22.477 1.00 8.33 45 ALA B N 1
ATOM 1124 C CA . ALA B 1 45 ? -5.297 -5.788 21.450 1.00 8.33 45 ALA B CA 1
ATOM 1125 C C . ALA B 1 45 ? -4.907 -4.352 21.807 1.00 7.98 45 ALA B C 1
ATOM 1126 O O . ALA B 1 45 ? -3.856 -3.855 21.368 1.00 7.92 45 ALA B O 1
ATOM 1128 N N . ARG B 1 46 ? -5.734 -3.699 22.613 1.00 8.10 46 ARG B N 1
ATOM 1129 C CA . ARG B 1 46 ? -5.408 -2.368 23.120 1.00 7.97 46 ARG B CA 1
ATOM 1130 C C . ARG B 1 46 ? -4.233 -2.425 24.091 1.00 8.37 46 ARG B C 1
ATOM 1131 O O . ARG B 1 46 ? -3.340 -1.578 24.022 1.00 8.62 46 ARG B O 1
ATOM 1139 N N . ARG B 1 47 ? -4.223 -3.425 24.977 1.00 8.21 47 ARG B N 1
ATOM 1140 C CA A ARG B 1 47 ? -3.092 -3.666 25.883 0.60 8.70 47 ARG B CA 1
ATOM 1141 C CA B ARG B 1 47 ? -3.091 -3.621 25.879 0.40 8.57 47 ARG B CA 1
ATOM 1142 C C . ARG B 1 47 ? -1.811 -3.919 25.100 1.00 8.52 47 ARG B C 1
ATOM 1143 O O . ARG B 1 47 ? -0.748 -3.388 25.428 1.00 8.68 47 ARG B O 1
ATOM 1158 N N . ASP B 1 48 ? -1.928 -4.744 24.070 1.00 8.79 48 ASP B N 1
ATOM 1159 C CA . ASP B 1 48 ? -0.786 -5.061 23.212 1.00 9.11 48 ASP B CA 1
ATOM 1160 C C . ASP B 1 48 ? -0.181 -3.812 22.590 1.00 9.31 48 ASP B C 1
ATOM 1161 O O . ASP B 1 48 ? 1.042 -3.646 22.600 1.00 10.11 48 ASP B O 1
ATOM 1166 N N . LYS B 1 49 ? -1.041 -2.952 22.039 1.00 9.11 49 LYS B N 1
ATOM 1167 C CA . LYS B 1 49 ? -0.626 -1.673 21.448 1.00 10.34 49 LYS B CA 1
ATOM 1168 C C . LYS B 1 49 ? 0.051 -0.781 22.479 1.00 9.80 49 LYS B C 1
ATOM 1169 O O . LYS B 1 49 ? 1.100 -0.201 22.205 1.00 9.22 49 LYS B O 1
ATOM 1175 N N . PHE B 1 50 ? -0.561 -0.662 23.662 1.00 9.26 50 PHE B N 1
ATOM 1176 C CA . PHE B 1 50 ? 0.008 0.173 24.717 1.00 9.47 50 PHE B CA 1
ATOM 1177 C C . PHE B 1 50 ? 1.348 -0.369 25.226 1.00 9.46 50 PHE B C 1
ATOM 1178 O O . PHE B 1 50 ? 2.236 0.403 25.596 1.00 9.93 50 PHE B O 1
ATOM 1186 N N . SER B 1 51 ? 1.521 -1.693 25.199 1.00 9.26 51 SER B N 1
ATOM 1187 C CA . SER B 1 51 ? 2.809 -2.282 25.594 1.00 10.12 51 SER B CA 1
ATOM 1188 C C . SER B 1 51 ? 3.933 -1.760 24.699 1.00 9.34 51 SER B C 1
ATOM 1189 O O . SER B 1 51 ? 5.018 -1.414 25.191 1.00 8.67 51 SER B O 1
ATOM 1192 N N . GLU B 1 52 ? 3.667 -1.676 23.395 1.00 9.15 52 GLU B N 1
ATOM 1193 C CA A GLU B 1 52 ? 4.661 -1.150 22.468 0.50 9.22 52 GLU B CA 1
ATOM 1194 C CA B GLU B 1 52 ? 4.643 -1.138 22.443 0.50 9.52 52 GLU B CA 1
ATOM 1195 C C . GLU B 1 52 ? 4.873 0.351 22.677 1.00 9.16 52 GLU B C 1
ATOM 1196 O O . GLU B 1 52 ? 6.005 0.834 22.623 1.00 8.99 52 GLU B O 1
ATOM 1207 N N . VAL B 1 53 ? 3.785 1.087 22.928 1.00 8.67 53 VAL B N 1
ATOM 1208 C CA . VAL B 1 53 ? 3.880 2.522 23.206 1.00 8.83 53 VAL B CA 1
ATOM 1209 C C . VAL B 1 53 ? 4.797 2.733 24.422 1.00 8.58 53 VAL B C 1
ATOM 1210 O O . VAL B 1 53 ? 5.680 3.606 24.396 1.00 8.56 53 VAL B O 1
ATOM 1214 N N . LEU B 1 54 ? 4.611 1.920 25.462 1.00 9.21 54 LEU B N 1
ATOM 1215 C CA . LEU B 1 54 ? 5.440 2.034 26.681 1.00 10.33 54 LEU B CA 1
ATOM 1216 C C . LEU B 1 54 ? 6.906 1.650 26.425 1.00 10.26 54 LEU B C 1
ATOM 1217 O O . LEU B 1 54 ? 7.833 2.334 26.911 1.00 10.14 54 LEU B O 1
ATOM 1222 N N . ASP B 1 55 ? 7.130 0.582 25.656 1.00 9.99 55 ASP B N 1
ATOM 1223 C CA . ASP B 1 55 ? 8.496 0.180 25.326 1.00 9.93 55 ASP B CA 1
ATOM 1224 C C . ASP B 1 55 ? 9.187 1.324 24.593 1.00 9.73 55 ASP B C 1
ATOM 1225 O O . ASP B 1 55 ? 10.358 1.637 24.847 1.00 9.78 55 ASP B O 1
ATOM 1230 N N . ASN B 1 56 ? 8.461 1.945 23.665 1.00 8.69 56 ASN B N 1
ATOM 1231 C CA . ASN B 1 56 ? 9.049 3.022 22.870 1.00 8.22 56 ASN B CA 1
ATOM 1232 C C . ASN B 1 56 ? 9.274 4.283 23.686 1.00 8.47 56 ASN B C 1
ATOM 1233 O O . ASN B 1 56 ? 10.253 4.991 23.470 1.00 9.45 56 ASN B O 1
ATOM 1238 N N . LEU B 1 57 ? 8.386 4.537 24.639 1.00 8.21 57 LEU B N 1
ATOM 1239 C CA . LEU B 1 57 ? 8.569 5.651 25.574 1.00 8.98 57 LEU B CA 1
ATOM 1240 C C . LEU B 1 57 ? 9.863 5.456 26.354 1.00 8.55 57 LEU B C 1
ATOM 1241 O O . LEU B 1 57 ? 10.665 6.388 26.482 1.00 9.48 57 LEU B O 1
ATOM 1246 N N . LYS B 1 58 ? 10.064 4.250 26.884 1.00 8.62 58 LYS B N 1
ATOM 1247 C CA . LYS B 1 58 ? 11.305 3.954 27.599 1.00 8.34 58 LYS B CA 1
ATOM 1248 C C . LYS B 1 58 ? 12.522 4.163 26.684 1.00 8.38 58 LYS B C 1
ATOM 1249 O O . LYS B 1 58 ? 13.518 4.755 27.110 1.00 8.25 58 LYS B O 1
ATOM 1255 N N . SER B 1 59 ? 12.436 3.689 25.436 1.00 8.15 59 SER B N 1
ATOM 1256 C CA . SER B 1 59 ? 13.525 3.840 24.474 1.00 8.45 59 SER B CA 1
ATOM 1257 C C . SER B 1 59 ? 13.866 5.323 24.272 1.00 8.68 59 SER B C 1
ATOM 1258 O O . SER B 1 59 ? 15.045 5.727 24.294 1.00 8.42 59 SER B O 1
ATOM 1261 N N . THR B 1 60 ? 12.832 6.139 24.075 1.00 8.66 60 THR B N 1
ATOM 1262 C CA . THR B 1 60 ? 13.052 7.564 23.848 1.00 10.06 60 THR B CA 1
ATOM 1263 C C . THR B 1 60 ? 13.616 8.242 25.111 1.00 9.93 60 THR B C 1
ATOM 1264 O O . THR B 1 60 ? 14.519 9.099 25.029 1.00 10.55 60 THR B O 1
ATOM 1268 N N . PHE B 1 61 ? 13.078 7.877 26.272 1.00 9.71 61 PHE B N 1
ATOM 1269 C CA . PHE B 1 61 ? 13.567 8.400 27.545 1.00 10.70 61 PHE B CA 1
ATOM 1270 C C . PHE B 1 61 ? 15.024 8.011 27.769 1.00 10.26 61 PHE B C 1
ATOM 1271 O O . PHE B 1 61 ? 15.789 8.799 28.324 1.00 10.78 61 PHE B O 1
ATOM 1279 N N . ASN B 1 62 ? 15.422 6.820 27.304 1.00 10.00 62 ASN B N 1
ATOM 1280 C CA . ASN B 1 62 ? 16.816 6.395 27.411 1.00 10.17 62 ASN B CA 1
ATOM 1281 C C . ASN B 1 62 ? 17.730 7.277 26.555 1.00 10.33 62 ASN B C 1
ATOM 1282 O O . ASN B 1 62 ? 18.855 7.592 26.959 1.00 10.51 62 ASN B O 1
ATOM 1287 N N . GLU B 1 63 ? 17.238 7.661 25.381 1.00 9.66 63 GLU B N 1
ATOM 1288 C CA . GLU B 1 63 ? 17.957 8.599 24.495 1.00 11.02 63 GLU B CA 1
ATOM 1289 C C . GLU B 1 63 ? 18.136 9.938 25.212 1.00 10.73 63 GLU B C 1
ATOM 1290 O O . GLU B 1 63 ? 19.237 10.517 25.246 1.00 9.90 63 GLU B O 1
ATOM 1296 N N . PHE B 1 64 ? 17.045 10.430 25.796 1.00 10.15 64 PHE B N 1
ATOM 1297 C CA . PHE B 1 64 ? 17.124 11.668 26.543 1.00 9.18 64 PHE B CA 1
ATOM 1298 C C . PHE B 1 64 ? 18.104 11.538 27.705 1.00 9.15 64 PHE B C 1
ATOM 1299 O O . PHE B 1 64 ? 18.912 12.436 27.925 1.00 10.21 64 PHE B O 1
ATOM 1307 N N . ASP B 1 65 ? 18.011 10.422 28.440 1.00 8.87 65 ASP B N 1
ATOM 1308 C CA . ASP B 1 65 ? 18.865 10.190 29.592 1.00 9.33 65 ASP B CA 1
ATOM 1309 C C . ASP B 1 65 ? 20.339 10.312 29.218 1.00 9.00 65 ASP B C 1
ATOM 1310 O O . ASP B 1 65 ? 21.106 10.956 29.933 1.00 8.86 65 ASP B O 1
ATOM 1315 N N . GLU B 1 66 ? 20.731 9.683 28.111 1.00 9.38 66 GLU B N 1
ATOM 1316 C CA . GLU B 1 66 ? 22.124 9.733 27.687 1.00 9.58 66 GLU B CA 1
ATOM 1317 C C . GLU B 1 66 ? 22.534 11.144 27.278 1.00 10.23 66 GLU B C 1
ATOM 1318 O O . GLU B 1 66 ? 23.624 11.625 27.639 1.00 10.00 66 GLU B O 1
ATOM 1324 N N . ALA B 1 67 ? 21.656 11.807 26.531 1.00 10.04 67 ALA B N 1
ATOM 1325 C CA . ALA B 1 67 ? 21.903 13.193 26.133 1.00 10.69 67 ALA B CA 1
ATOM 1326 C C . ALA B 1 67 ? 22.064 14.092 27.361 1.00 10.08 67 ALA B C 1
ATOM 1327 O O . ALA B 1 67 ? 22.999 14.914 27.430 1.00 10.79 67 ALA B O 1
ATOM 1329 N N . ALA B 1 68 ? 21.189 13.911 28.352 1.00 10.22 68 ALA B N 1
ATOM 1330 C CA . ALA B 1 68 ? 21.235 14.712 29.592 1.00 10.24 68 ALA B CA 1
ATOM 1331 C C . ALA B 1 68 ? 22.490 14.391 30.401 1.00 11.39 68 ALA B C 1
ATOM 1332 O O . ALA B 1 68 ? 23.163 15.303 30.904 1.00 11.85 68 ALA B O 1
ATOM 1334 N N . GLN B 1 69 ? 22.810 13.096 30.500 1.00 11.07 69 GLN B N 1
ATOM 1335 C CA A GLN B 1 69 ? 24.021 12.597 31.173 0.70 11.62 69 GLN B CA 1
ATOM 1336 C CA B GLN B 1 69 ? 24.006 12.690 31.237 0.30 11.90 69 GLN B CA 1
ATOM 1337 C C . GLN B 1 69 ? 25.256 13.310 30.616 1.00 11.90 69 GLN B C 1
ATOM 1338 O O . GLN B 1 69 ? 26.112 13.825 31.348 1.00 12.18 69 GLN B O 1
ATOM 1349 N N . GLU B 1 70 ? 25.352 13.326 29.287 1.00 11.35 70 GLU B N 1
ATOM 1350 C CA . GLU B 1 70 ? 26.537 13.902 28.648 1.00 11.88 70 GLU B CA 1
ATOM 1351 C C . GLU B 1 70 ? 26.602 15.439 28.757 1.00 11.41 70 GLU B C 1
ATOM 1352 O O . GLU B 1 70 ? 27.681 16.018 28.932 1.00 10.66 70 GLU B O 1
ATOM 1358 N N . GLN B 1 71 ? 25.439 16.085 28.720 1.00 11.45 71 GLN B N 1
ATOM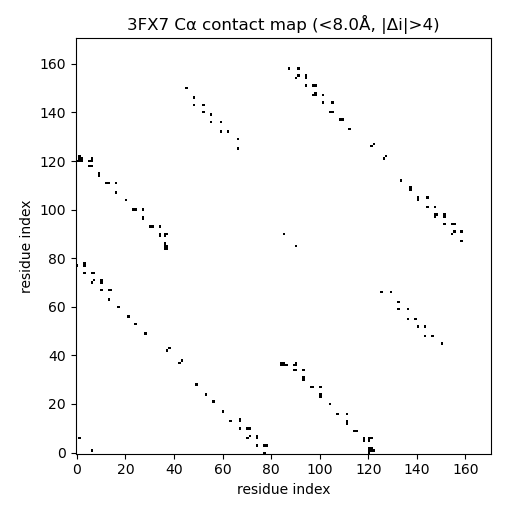 1359 C CA . GLN B 1 71 ? 25.383 17.537 28.916 1.00 11.78 71 GLN B CA 1
ATOM 1360 C C . GLN B 1 71 ? 25.797 17.911 30.333 1.00 11.12 71 GLN B C 1
ATOM 1361 O O . GLN B 1 71 ? 26.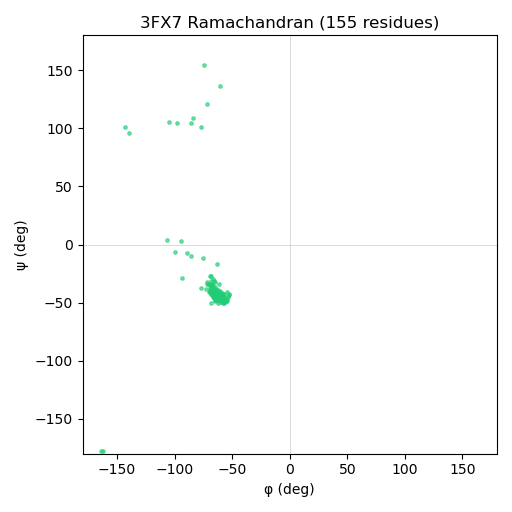530 18.880 30.538 1.00 11.33 71 GLN B O 1
ATOM 1367 N N . ILE B 1 72 ? 25.326 17.135 31.307 1.00 10.43 72 ILE B N 1
ATOM 1368 C CA . ILE B 1 72 ? 25.690 17.334 32.705 1.00 10.08 72 ILE B CA 1
ATOM 1369 C C . ILE B 1 72 ? 27.200 17.230 32.881 1.00 9.73 72 ILE B C 1
ATOM 1370 O O . ILE B 1 72 ? 27.821 18.109 33.484 1.00 9.48 72 ILE B O 1
ATOM 1375 N N . ALA B 1 73 ? 27.795 16.173 32.333 1.00 10.02 73 ALA B N 1
ATOM 1376 C CA . ALA B 1 73 ? 29.230 15.958 32.479 1.00 9.98 73 ALA B CA 1
ATOM 1377 C C . ALA B 1 73 ? 30.008 17.113 31.858 1.00 10.33 73 ALA B C 1
ATOM 1378 O O . ALA B 1 73 ? 30.981 17.600 32.448 1.00 10.67 73 ALA B O 1
ATOM 1380 N N . TRP B 1 74 ? 29.568 17.560 30.680 1.00 9.96 74 TRP B N 1
ATOM 1381 C CA . TRP B 1 74 ? 30.282 18.609 29.962 1.00 10.72 74 TRP B CA 1
ATOM 1382 C C . TRP B 1 74 ? 30.210 19.919 30.724 1.00 10.34 74 TRP B C 1
ATOM 1383 O O . TRP B 1 74 ? 31.226 20.620 30.878 1.00 10.71 74 TRP B O 1
ATOM 1394 N N . LEU B 1 75 ? 29.015 20.247 31.204 1.00 9.84 75 LEU B N 1
ATOM 1395 C CA . LEU B 1 75 ? 28.814 21.501 31.952 1.00 10.40 75 LEU B CA 1
ATOM 1396 C C . LEU B 1 75 ? 29.616 21.501 33.243 1.00 9.61 75 LEU B C 1
ATOM 1397 O O . LEU B 1 75 ? 30.233 22.509 33.575 1.00 10.38 75 LEU B O 1
ATOM 1402 N N . LYS B 1 76 ? 29.611 20.382 33.971 1.00 9.84 76 LYS B N 1
ATOM 1403 C CA . LYS B 1 76 ? 30.396 20.297 35.212 1.00 9.82 76 LYS B CA 1
ATOM 1404 C C . LYS B 1 76 ? 31.866 20.511 34.925 1.00 10.48 76 LYS B C 1
ATOM 1405 O O . LYS B 1 76 ? 32.528 21.276 35.620 1.00 10.01 76 LYS B O 1
ATOM 1411 N N . GLU B 1 77 ? 32.377 19.854 33.886 1.00 10.12 77 GLU B N 1
ATOM 1412 C CA . GLU B 1 77 ? 33.792 20.007 33.560 1.00 12.30 77 GLU B CA 1
ATOM 1413 C C . GLU B 1 77 ? 34.113 21.423 33.093 1.00 12.16 77 GLU B C 1
ATOM 1414 O O . GLU B 1 77 ? 35.154 21.985 33.454 1.00 13.24 77 GLU B O 1
ATOM 1420 N N . ARG B 1 78 ? 33.213 22.014 32.312 1.00 12.94 78 ARG B N 1
ATOM 1421 C CA . ARG B 1 78 ? 33.410 23.400 31.881 1.00 12.77 78 ARG B CA 1
ATOM 1422 C C . ARG B 1 78 ? 33.461 24.371 33.061 1.00 12.62 78 ARG B C 1
ATOM 1423 O O . ARG B 1 78 ? 34.304 25.273 33.081 1.00 12.17 78 ARG B O 1
ATOM 1431 N N . ILE B 1 79 ? 32.574 24.179 34.039 1.00 11.97 79 ILE B N 1
ATOM 1432 C CA . ILE B 1 79 ? 32.596 24.976 35.264 1.00 12.25 79 ILE B CA 1
ATOM 1433 C C . ILE B 1 79 ? 33.962 24.855 35.959 1.00 12.59 79 ILE B C 1
ATOM 1434 O O . ILE B 1 79 ? 34.543 25.864 36.352 1.00 12.91 79 ILE B O 1
ATOM 1439 N N . ARG B 1 80 ? 34.467 23.630 36.096 1.00 13.08 80 ARG B N 1
ATOM 1440 C CA . ARG B 1 80 ? 35.774 23.390 36.723 1.00 14.37 80 ARG B CA 1
ATOM 1441 C C . ARG B 1 80 ? 36.887 24.152 36.004 1.00 14.74 80 ARG B C 1
ATOM 1442 O O . ARG B 1 80 ? 37.720 24.835 36.637 1.00 14.31 80 ARG B O 1
ATOM 1450 N N . VAL B 1 81 ? 36.882 24.051 34.678 1.00 15.08 81 VAL B N 1
ATOM 1451 C CA . VAL B 1 81 ? 37.886 24.691 33.845 1.00 15.71 81 VAL B CA 1
ATOM 1452 C C . VAL B 1 81 ? 37.800 26.219 33.976 1.00 15.66 81 VAL B C 1
ATOM 1453 O O . VAL B 1 81 ? 38.821 26.893 34.144 1.00 16.03 81 VAL B O 1
ATOM 1457 N N . LEU B 1 82 ? 36.584 26.755 33.948 1.00 15.40 82 LEU B N 1
ATOM 1458 C CA . LEU B 1 82 ? 36.382 28.195 34.107 1.00 15.81 82 LEU B CA 1
ATOM 1459 C C . LEU B 1 82 ? 36.790 28.707 35.489 1.00 16.19 82 LEU B C 1
ATOM 1460 O O . LEU B 1 82 ? 37.381 29.780 35.606 1.00 16.94 82 LEU B O 1
ATOM 1465 N N . GLU B 1 83 ? 36.490 27.936 36.530 1.00 16.17 83 GLU B N 1
ATOM 1466 C CA . GLU B 1 83 ? 36.902 28.322 37.877 1.00 17.17 83 GLU B CA 1
ATOM 1467 C C . GLU B 1 83 ? 38.423 28.320 38.018 1.00 18.11 83 GLU B C 1
ATOM 1468 O O . GLU B 1 83 ? 38.993 29.238 38.628 1.00 18.33 83 GLU B O 1
ATOM 1474 N N . GLU B 1 84 ? 39.079 27.316 37.433 1.00 19.12 84 GLU B N 1
ATOM 1475 C CA . GLU B 1 84 ? 40.543 27.230 37.454 1.00 21.77 84 GLU B CA 1
ATOM 1476 C C . GLU B 1 84 ? 41.203 28.348 36.626 1.00 21.59 84 GLU B C 1
ATOM 1477 O O . GLU B 1 84 ? 42.266 28.850 37.009 1.00 22.19 84 GLU B O 1
ATOM 1483 N N . ASP B 1 85 ? 40.558 28.739 35.523 1.00 22.01 85 ASP B N 1
ATOM 1484 C CA A ASP B 1 85 ? 41.016 29.864 34.699 0.70 22.59 85 ASP B CA 1
ATOM 1485 C CA B ASP B 1 85 ? 41.020 29.865 34.707 0.30 22.15 85 ASP B CA 1
ATOM 1486 C C . ASP B 1 85 ? 40.921 31.170 35.490 1.00 22.49 85 ASP B C 1
ATOM 1487 O O . ASP B 1 85 ? 41.827 32.006 35.436 1.00 22.51 85 ASP B O 1
ATOM 1496 N N . TYR B 1 86 ? 39.825 31.337 36.229 1.00 22.65 86 TYR B N 1
ATOM 1497 C CA . TYR B 1 86 ? 39.622 32.527 37.052 1.00 23.48 86 TYR B CA 1
ATOM 1498 C C . TYR B 1 86 ? 40.714 32.631 38.107 1.00 23.63 86 TYR B C 1
ATOM 1499 O O . TYR B 1 86 ? 41.285 33.708 38.329 1.00 23.57 86 TYR B O 1
ATOM 1508 N N . LEU B 1 87 ? 41.000 31.509 38.758 1.00 23.40 87 LEU B N 1
ATOM 1509 C CA . LEU B 1 87 ? 42.065 31.461 39.765 1.00 24.51 87 LEU B CA 1
ATOM 1510 C C . LEU B 1 87 ? 43.440 31.749 39.160 1.00 25.74 87 LEU B C 1
ATOM 1511 O O . LEU B 1 87 ? 44.242 32.478 39.755 1.00 26.45 87 LEU B O 1
ATOM 1516 N N . GLU B 1 88 ? 43.702 31.190 37.979 1.00 27.34 88 GLU B N 1
ATOM 1517 C CA . GLU B 1 88 ? 44.961 31.425 37.252 1.00 29.54 88 GLU B CA 1
ATOM 1518 C C . GLU B 1 88 ? 45.140 32.885 36.810 1.00 30.28 88 GLU B C 1
ATOM 1519 O O . GLU B 1 88 ? 46.263 33.416 36.825 1.00 30.73 88 GLU B O 1
ATOM 1525 N N . HIS B 1 89 ? 44.044 33.536 36.420 1.00 31.54 89 HIS B N 1
ATOM 1526 C CA . HIS B 1 89 ? 44.088 34.950 36.029 1.00 32.71 89 HIS B CA 1
ATOM 1527 C C . HIS B 1 89 ? 44.522 35.842 37.204 1.00 33.10 89 HIS B C 1
ATOM 1528 O O . HIS B 1 89 ? 44.929 36.990 37.012 1.00 33.55 89 HIS B O 1
ATOM 1535 N N . HIS B 1 90 ? 44.450 35.299 38.417 1.00 33.25 90 HIS B N 1
ATOM 1536 C CA . HIS B 1 90 ? 44.894 36.021 39.608 1.00 33.58 90 HIS B CA 1
ATOM 1537 C C . HIS B 1 90 ? 46.219 35.505 40.197 1.00 33.38 90 HIS B C 1
ATOM 1538 O O . HIS B 1 90 ? 46.677 35.988 41.235 1.00 33.52 90 HIS B O 1
ATOM 1545 N N . HIS B 1 91 ? 46.833 34.538 39.513 1.00 33.06 91 HIS B N 1
ATOM 1546 C CA . HIS B 1 91 ? 48.166 34.038 39.870 1.00 32.65 91 HIS B CA 1
ATOM 1547 C C . HIS B 1 91 ? 49.258 34.949 39.288 1.00 32.86 91 HIS B C 1
ATOM 1548 O O . HIS B 1 91 ? 49.218 35.316 38.110 1.00 32.75 91 HIS B O 1
#

Organism: Helicobacter pylori (strain ATCC 700392 / 26695) (NCBI:txid85962)

Sequence (171 aa):
QMDTEEVREFVGHLERRFKELLREEVVNSLSNHFHNLESWRDARRDKFSEVLDNLKSTFFNEFDEAAQEQIAWLKERIRVLEEDYLEQMDTEEVRREFVGHLERRFKELLRREEVNSLSNHFHNLESWRDARRRDKFSEEVLDNLKSTFNEFDEAAQQEQIAWLKERIRVLEEDDYLEHHH

Nearest PDB structures (foldseek):
  3fx7-assembly1_B  TM=1.012E+00  e=7.636E-11  Helicobacter pylori
  3fx7-assembly1_A  TM=9.798E-01  e=9.543E-10  Helicobacter pylori
  2gts-assembly1_A  TM=9.907E-01  e=7.579E-09  Helicobacter pylori
  5l3c-assembly1_A  TM=7.782E-01  e=5.676E-01  Homo sapiens
  6vyp-assembly2_k  TM=7.817E-01  e=2.072E+00  Homo sapiens

InterPro domains:
  IPR029013 HP0062-like domain superfamily [SSF158414] (4-79)

Radius of gyration: 21.04 Å; Cα contacts (8 Å, |Δi|>4): 95; chains: 2; bounding box: 75×46×20 Å

B-factor: mean 15.28, std 7.47, range [5.44, 97.47]

CATH classification: 1.10.287.850

Solvent-accessible surface area: 10490 Å² total; per-residue (Å²): 174,25,77,22,96,43,0,112,99,0,6,32,40,0,48,150,3,25,110,21,5,118,104,46,7,75,50,0,6,91,51,1,108,99,1,125,18,1,127,54,80,115,31,88,125,3,30,92,30,2,76,97,3,61,59,18,22,102,121,13,34,117,27,0,83,109,20,1,57,65,0,78,98,91,6,112,77,28,48,99,101,196,155,177,175,31,77,32,79,51,0,103,95,0,5,16,21,0,57,151,2,22,74,44,3,103,109,48,2,42,53,0,24,102,49,0,94,108,4,138,18,0,134,52,80,114,29,91,139,0,18,114,35,3,81,83,8,58,60,40,5,73,116,8,29,109,34,0,82,98,17,15,50,48,0,73,88,90,11,128,61,55,74,105,70,146,130,109,144,132,202